Protein AF-A0A7W1VZ81-F1 (afdb_monomer)

Foldseek 3Di:
DLVVVVVVCVVVVVDDQPDAAEQEAAVDPVSVVVVVSCVVVNHHYDYDYDDPVPD

pLDDT: mean 96.89, std 2.07, range [87.12, 98.38]

Radius of gyration: 12.45 Å; Cα contacts (8 Å, |Δi|>4): 48; chains: 1; bounding box: 26×18×36 Å

Mean predicted aligned error: 2.34 Å

Secondary struc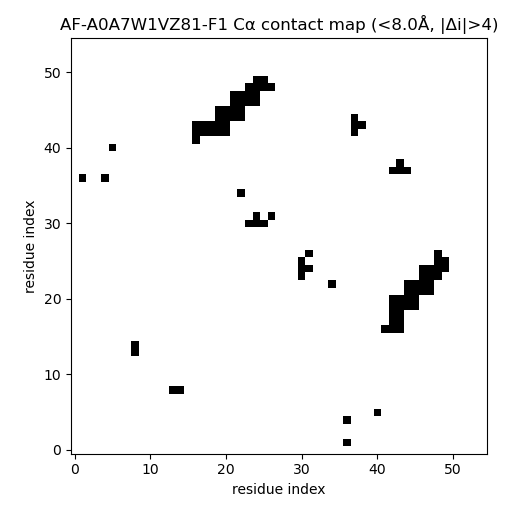ture (DSSP, 8-state):
-HHHHHHHHHHHT---TTSEEEEE--SSHHHHHHHHHHHHTT-EEEEE-------

Nearest PDB structures (foldseek):
  5mkq-assembly1_A  TM=9.740E-01  e=9.217E-03  Pyrococcus horikoshii OT3
  5mkq-assembly1_B  TM=9.747E-01  e=9.898E-03  Pyrococcus horikoshii OT3
  3vrh-assembly1_A-2  TM=9.695E-01  e=8.584E-03  Pyrococcus horikoshii OT3
  1lii-assembly1_A  TM=7.001E-01  e=1.835E-01  Toxoplasma gondii
  1dgm-assembly1_A  TM=6.811E-01  e=1.970E-01  Toxoplasma gondii

Structure (mmCIF, N/CA/C/O backbone):
data_AF-A0A7W1VZ81-F1
#
_entry.id   AF-A0A7W1VZ81-F1
#
loop_
_atom_site.group_PDB
_atom_site.id
_atom_site.type_symbol
_atom_site.label_atom_id
_atom_site.label_alt_id
_atom_site.label_comp_id
_atom_site.label_asym_id
_atom_site.label_entity_id
_atom_site.label_seq_id
_atom_site.pdbx_PDB_ins_code
_atom_site.Cartn_x
_atom_site.Cartn_y
_atom_site.Cartn_z
_atom_site.occupancy
_atom_site.B_iso_or_equiv
_atom_site.auth_seq_id
_atom_site.auth_comp_id
_atom_site.auth_asym_id
_atom_site.auth_atom_id
_atom_site.pdbx_PDB_model_num
ATOM 1 N N . MET A 1 1 ? 5.186 -6.690 11.971 1.00 87.12 1 MET A N 1
ATOM 2 C CA . MET A 1 1 ? 4.769 -5.791 10.871 1.00 87.12 1 MET A CA 1
ATOM 3 C C . MET 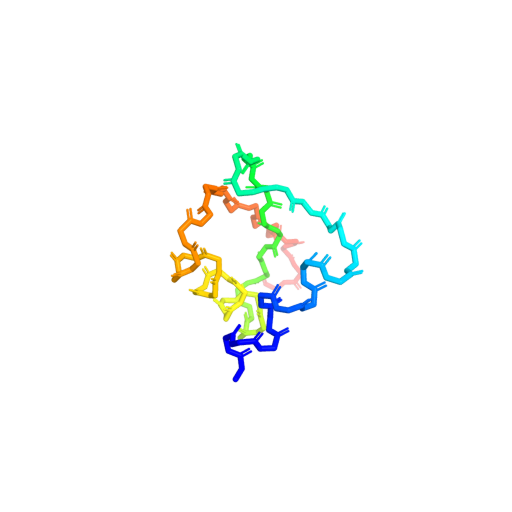A 1 1 ? 3.272 -5.481 10.911 1.00 87.12 1 MET A C 1
ATOM 5 O O . MET A 1 1 ? 2.936 -4.329 11.130 1.00 87.12 1 MET A O 1
ATOM 9 N N . TYR A 1 2 ? 2.387 -6.483 10.834 1.00 95.69 2 TYR A N 1
ATOM 10 C CA . TYR A 1 2 ? 0.921 -6.302 10.843 1.00 95.69 2 TYR A CA 1
ATOM 11 C C . TYR A 1 2 ? 0.367 -5.411 11.977 1.00 95.69 2 TYR A C 1
ATOM 13 O O . TYR A 1 2 ? -0.314 -4.428 11.714 1.00 95.69 2 TYR A O 1
ATOM 21 N N . LYS A 1 3 ? 0.738 -5.661 13.243 1.00 97.44 3 LYS A N 1
ATOM 22 C CA . LYS A 1 3 ? 0.301 -4.811 14.373 1.00 97.44 3 LYS A CA 1
ATOM 23 C C . LYS A 1 3 ? 0.737 -3.346 14.230 1.00 97.44 3 LYS A C 1
ATOM 25 O O . LYS A 1 3 ? -0.020 -2.446 14.563 1.00 97.44 3 LYS A O 1
ATOM 30 N N . ARG A 1 4 ? 1.951 -3.107 13.716 1.00 97.94 4 ARG A N 1
ATOM 31 C CA . ARG A 1 4 ? 2.481 -1.753 13.486 1.00 97.94 4 ARG A CA 1
ATOM 32 C C . ARG A 1 4 ? 1.723 -1.047 12.360 1.00 97.94 4 ARG A C 1
ATOM 34 O O . ARG A 1 4 ? 1.454 0.136 12.495 1.00 97.94 4 ARG A O 1
ATOM 41 N N . PHE A 1 5 ? 1.347 -1.776 11.309 1.00 97.88 5 PHE A N 1
ATOM 42 C CA . PHE A 1 5 ? 0.506 -1.277 10.219 1.00 97.88 5 PHE A CA 1
ATOM 43 C C . PHE A 1 5 ? -0.868 -0.820 10.734 1.00 97.88 5 PHE A C 1
ATOM 45 O O . PHE A 1 5 ? -1.222 0.344 10.572 1.00 97.88 5 PHE A O 1
ATOM 52 N N . ILE A 1 6 ? -1.582 -1.682 11.466 1.00 97.69 6 ILE A N 1
ATOM 53 C CA . ILE A 1 6 ? -2.894 -1.341 12.043 1.00 97.69 6 ILE A CA 1
ATOM 54 C C . ILE A 1 6 ? -2.797 -0.176 13.035 1.00 97.69 6 ILE A C 1
ATOM 56 O O . ILE A 1 6 ? -3.625 0.734 13.002 1.00 97.69 6 ILE A O 1
ATOM 60 N N . ASN A 1 7 ? -1.785 -0.176 13.909 1.00 97.94 7 ASN A N 1
ATOM 61 C CA . ASN A 1 7 ? -1.587 0.926 14.849 1.00 97.94 7 ASN A CA 1
ATOM 62 C C . ASN A 1 7 ? -1.317 2.244 14.125 1.00 97.94 7 ASN A C 1
ATOM 64 O O . ASN A 1 7 ? -1.848 3.264 14.545 1.00 97.94 7 ASN A O 1
ATOM 68 N N . ASN A 1 8 ? -0.532 2.234 13.047 1.00 98.19 8 ASN A N 1
ATOM 69 C CA . ASN A 1 8 ? -0.247 3.444 12.285 1.00 98.19 8 ASN A CA 1
ATOM 70 C C . ASN A 1 8 ? -1.511 4.015 11.624 1.00 98.19 8 ASN A C 1
ATOM 72 O O . ASN A 1 8 ? -1.766 5.205 11.776 1.00 98.19 8 ASN A O 1
ATOM 76 N N . ILE A 1 9 ? -2.338 3.167 11.000 1.00 97.81 9 ILE A N 1
ATOM 77 C CA . ILE A 1 9 ? -3.624 3.581 10.411 1.00 97.81 9 ILE A CA 1
ATOM 78 C C . ILE A 1 9 ? -4.513 4.249 11.463 1.00 97.81 9 ILE A C 1
ATOM 80 O O . ILE A 1 9 ? -5.039 5.333 11.221 1.00 97.81 9 ILE A O 1
ATOM 84 N N . LYS A 1 10 ? -4.632 3.635 12.649 1.00 96.94 10 LYS A N 1
ATOM 85 C CA . LYS A 1 10 ? -5.438 4.174 13.755 1.00 96.94 10 LYS A CA 1
ATOM 86 C C . LYS A 1 10 ? -4.871 5.478 14.313 1.00 96.94 10 LYS A C 1
ATOM 88 O O . LYS A 1 10 ? -5.621 6.420 14.528 1.00 96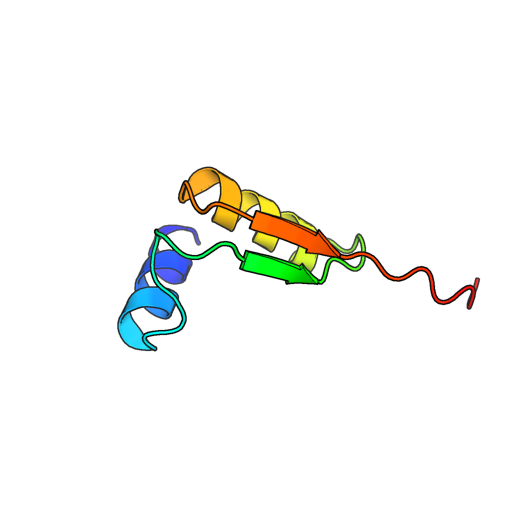.94 10 LYS A O 1
ATOM 93 N N . GLN A 1 11 ? -3.560 5.539 14.553 1.00 98.31 11 GLN A N 1
ATOM 94 C CA . GLN A 1 11 ? -2.899 6.713 15.133 1.00 98.31 11 GLN A CA 1
ATOM 95 C C . GLN A 1 11 ? -2.947 7.931 14.212 1.00 98.31 11 GLN A C 1
ATOM 97 O O . GLN A 1 11 ? -3.027 9.051 14.701 1.00 98.31 11 GLN A O 1
ATOM 102 N N . GLN A 1 12 ? -2.870 7.711 12.901 1.00 98.19 12 GLN A N 1
ATOM 103 C CA . GLN A 1 12 ? -2.886 8.779 11.903 1.00 98.19 12 GLN A CA 1
ATOM 104 C C . GLN A 1 12 ? -4.283 9.032 11.320 1.00 98.19 12 GLN A C 1
ATOM 106 O O . GLN A 1 12 ? -4.430 9.921 10.490 1.00 98.19 12 GLN A O 1
ATOM 111 N N . ASN A 1 13 ? -5.299 8.269 11.746 1.00 96.81 13 ASN A N 1
ATOM 112 C CA . ASN A 1 13 ? -6.676 8.357 11.255 1.00 96.81 13 ASN A CA 1
ATOM 113 C C . ASN A 1 13 ? -6.764 8.370 9.712 1.00 96.81 13 ASN A C 1
ATOM 115 O O . ASN A 1 13 ? -7.403 9.242 9.129 1.00 96.81 13 ASN A O 1
ATOM 119 N N . LEU A 1 14 ? -6.067 7.434 9.051 1.00 97.38 14 LEU A N 1
ATOM 120 C CA . LEU A 1 14 ? -5.888 7.459 7.588 1.00 97.38 14 LEU A CA 1
ATOM 121 C C . LEU A 1 14 ? -7.164 7.114 6.810 1.00 97.38 14 LEU A C 1
ATOM 123 O O . LEU A 1 14 ? -7.419 7.702 5.765 1.00 97.38 14 LEU A O 1
ATOM 127 N N . PHE A 1 15 ? -7.913 6.121 7.289 1.00 96.81 15 PHE A N 1
ATOM 128 C CA . PHE A 1 15 ? -9.146 5.616 6.684 1.00 96.81 15 PHE A CA 1
ATOM 129 C C . PHE A 1 15 ? -9.886 4.718 7.680 1.00 96.81 15 PHE A C 1
ATOM 131 O O . PHE A 1 15 ? -9.314 4.267 8.682 1.00 96.81 15 PHE A O 1
ATOM 138 N N . GLN A 1 16 ? -11.155 4.446 7.395 1.00 94.25 16 GLN A N 1
ATOM 139 C CA . GLN A 1 16 ? -12.013 3.567 8.177 1.00 94.25 16 GLN A CA 1
ATOM 140 C C . GLN A 1 16 ? -12.088 2.159 7.571 1.00 94.25 16 GLN A C 1
ATOM 142 O O . GLN A 1 16 ? -11.930 1.989 6.363 1.00 94.25 16 GLN A O 1
ATOM 147 N N . PRO A 1 17 ? -12.391 1.123 8.376 1.00 91.25 17 PRO A N 1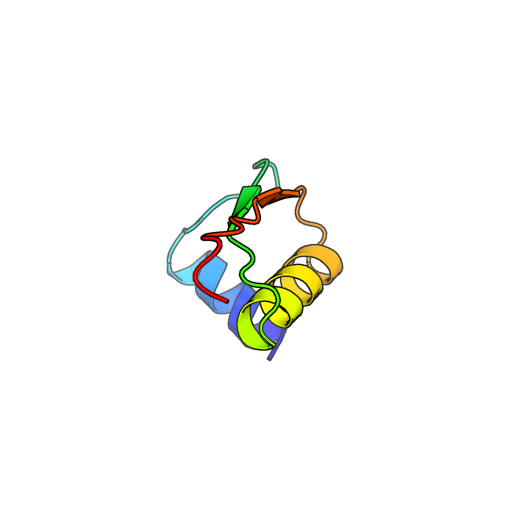
ATOM 148 C CA . PRO A 1 17 ? -12.555 -0.237 7.862 1.00 91.25 17 PRO A CA 1
ATOM 149 C C . PRO A 1 17 ? -13.663 -0.408 6.812 1.00 91.25 17 PRO A C 1
ATOM 151 O O . PRO A 1 17 ? -13.621 -1.358 6.038 1.00 91.25 17 PRO A O 1
ATOM 154 N N . SER A 1 18 ? -14.653 0.488 6.801 1.00 93.94 18 SER A N 1
ATOM 155 C CA . SER A 1 18 ? -15.765 0.507 5.845 1.00 93.94 18 SER A CA 1
ATOM 156 C C . SER A 1 18 ? -15.419 1.137 4.496 1.00 93.94 18 SER A C 1
ATOM 158 O O . SER A 1 18 ? -16.233 1.065 3.577 1.00 93.94 18 SER A O 1
ATOM 160 N N . ASP A 1 19 ? -14.264 1.792 4.380 1.00 97.31 19 ASP A N 1
ATOM 161 C CA . ASP A 1 19 ? -13.897 2.502 3.162 1.00 97.31 19 ASP A CA 1
ATOM 162 C C . ASP A 1 19 ? -13.464 1.517 2.071 1.00 97.31 19 ASP A C 1
ATOM 164 O O . ASP A 1 19 ? -12.770 0.532 2.329 1.00 97.31 19 ASP A O 1
ATOM 168 N N . ASN A 1 20 ? -13.838 1.818 0.827 1.00 97.06 20 ASN A N 1
ATOM 169 C CA . ASN A 1 20 ? -13.345 1.101 -0.343 1.00 97.06 20 ASN A CA 1
ATOM 170 C C . ASN A 1 20 ? -12.038 1.746 -0.812 1.00 97.06 20 ASN A C 1
ATOM 172 O O . ASN A 1 20 ? -12.051 2.794 -1.461 1.00 97.06 20 ASN A O 1
ATOM 176 N N . LEU A 1 21 ? -10.905 1.126 -0.486 1.00 98.19 21 LEU A N 1
ATOM 177 C CA . LEU A 1 21 ? -9.587 1.675 -0.804 1.00 98.19 21 LEU A CA 1
ATOM 178 C C . LEU A 1 21 ? -9.208 1.396 -2.267 1.00 98.19 21 LEU A C 1
ATOM 180 O O . LEU A 1 21 ? -9.422 0.296 -2.771 1.00 98.19 21 LEU A O 1
ATOM 184 N N . LEU A 1 22 ? -8.571 2.353 -2.941 1.00 98.25 22 LEU A N 1
ATOM 185 C CA . LEU A 1 22 ? -7.913 2.121 -4.231 1.00 98.25 22 LEU A CA 1
ATOM 186 C C . LEU A 1 22 ? -6.396 2.092 -4.020 1.00 98.25 22 LEU A C 1
ATOM 188 O O . LEU A 1 22 ? -5.774 3.131 -3.807 1.00 98.25 22 LEU A O 1
ATOM 192 N N . LEU A 1 23 ? -5.798 0.901 -4.045 1.00 98.19 23 LEU A N 1
ATOM 193 C CA . LEU A 1 23 ? -4.367 0.722 -3.805 1.00 98.19 23 LEU A CA 1
ATOM 194 C C . LEU A 1 23 ? -3.581 0.899 -5.102 1.00 98.19 23 LEU A C 1
ATOM 196 O O . LEU A 1 23 ? -3.789 0.161 -6.064 1.00 98.19 23 LEU A O 1
ATOM 200 N N . ALA A 1 24 ? -2.634 1.834 -5.110 1.00 98.19 24 ALA A N 1
ATOM 201 C CA . ALA A 1 24 ? -1.663 1.957 -6.190 1.00 98.19 24 ALA A CA 1
ATOM 202 C C . ALA A 1 24 ? -0.601 0.851 -6.068 1.00 98.19 24 ALA A C 1
ATOM 204 O O . ALA A 1 24 ? 0.135 0.791 -5.080 1.00 98.19 24 ALA A O 1
ATOM 205 N N . VAL A 1 25 ? -0.516 -0.025 -7.071 1.00 98.00 25 VAL A N 1
ATOM 206 C CA . VAL A 1 25 ? 0.374 -1.192 -7.071 1.00 98.00 25 VAL A CA 1
ATOM 207 C C . VAL A 1 25 ? 1.315 -1.127 -8.261 1.00 98.00 25 VAL A C 1
ATOM 209 O O . VAL A 1 25 ? 0.879 -1.157 -9.406 1.00 98.00 25 VAL A O 1
ATOM 212 N N . SER A 1 26 ? 2.623 -1.076 -8.008 1.00 96.56 26 SER A N 1
ATOM 213 C CA . SER A 1 26 ? 3.646 -1.071 -9.065 1.00 96.56 26 SER A CA 1
ATOM 214 C C . SER A 1 26 ? 4.051 -2.476 -9.518 1.00 96.56 26 SER A C 1
ATOM 216 O O . SER A 1 26 ? 4.716 -2.619 -10.536 1.00 96.56 26 SER A O 1
ATOM 218 N N . GLY A 1 27 ? 3.676 -3.509 -8.757 1.00 93.81 27 GLY A N 1
ATOM 219 C CA . GLY A 1 27 ? 4.166 -4.882 -8.926 1.00 93.81 27 GLY A CA 1
ATOM 220 C C . GLY A 1 27 ? 5.463 -5.162 -8.154 1.00 93.81 27 GLY A C 1
ATOM 221 O O . GLY A 1 27 ? 5.905 -6.305 -8.091 1.00 93.81 27 GLY A O 1
ATOM 222 N N . GLY A 1 28 ? 6.056 -4.141 -7.523 1.00 97.31 28 GLY A N 1
ATOM 223 C CA . GLY A 1 28 ? 7.190 -4.298 -6.614 1.00 97.31 28 GLY A CA 1
ATOM 224 C C . GLY A 1 28 ? 6.778 -4.824 -5.236 1.00 97.31 28 GLY A C 1
ATOM 225 O O . GLY A 1 28 ? 5.619 -4.691 -4.824 1.00 97.31 28 GLY A O 1
ATOM 226 N N . VAL A 1 29 ? 7.753 -5.371 -4.501 1.00 97.88 29 VAL A N 1
ATOM 227 C CA . VAL A 1 29 ? 7.548 -6.040 -3.203 1.00 97.88 29 VAL A CA 1
ATOM 228 C C . VAL A 1 29 ? 6.773 -5.187 -2.200 1.00 97.88 29 VAL A C 1
ATOM 230 O O . VAL A 1 29 ? 5.836 -5.689 -1.586 1.00 97.88 29 VAL A O 1
ATOM 233 N N . ASP A 1 30 ? 7.077 -3.894 -2.092 1.00 97.50 30 ASP A N 1
ATOM 234 C CA . ASP A 1 30 ? 6.418 -3.006 -1.128 1.00 97.50 30 ASP A CA 1
ATOM 235 C C . ASP A 1 30 ? 4.912 -2.909 -1.386 1.00 97.50 30 ASP A C 1
ATOM 237 O O . ASP A 1 30 ? 4.096 -3.043 -0.474 1.00 97.50 30 ASP A O 1
ATOM 241 N N . SER A 1 31 ? 4.535 -2.741 -2.655 1.00 97.44 31 SER A N 1
ATOM 242 C CA . SER A 1 31 ? 3.133 -2.621 -3.052 1.00 97.44 31 SER A CA 1
ATOM 243 C C . SER A 1 31 ? 2.356 -3.933 -2.918 1.00 97.44 31 SER A C 1
ATOM 245 O O . SER A 1 31 ? 1.181 -3.924 -2.550 1.00 97.44 31 SER A O 1
ATOM 247 N N . VAL A 1 32 ? 3.019 -5.071 -3.140 1.00 97.81 32 VAL A N 1
ATOM 248 C CA . VAL A 1 32 ? 2.419 -6.399 -2.943 1.00 97.81 32 VAL A CA 1
ATOM 249 C C . VAL A 1 32 ? 2.232 -6.688 -1.451 1.00 97.81 32 VAL A C 1
ATOM 251 O O . VAL A 1 32 ? 1.174 -7.163 -1.042 1.00 97.81 32 VAL A O 1
ATOM 254 N N . VAL A 1 33 ? 3.211 -6.335 -0.612 1.00 98.06 33 VAL A N 1
ATOM 255 C CA . VAL A 1 33 ? 3.095 -6.460 0.849 1.00 98.06 33 VAL A CA 1
ATOM 256 C C . VAL A 1 33 ? 1.993 -5.553 1.399 1.00 98.06 33 VAL A C 1
ATOM 258 O O . VAL A 1 33 ? 1.274 -5.969 2.307 1.00 98.06 33 VAL A O 1
ATOM 261 N N . LEU A 1 34 ? 1.806 -4.348 0.848 1.00 98.06 34 LEU A N 1
ATOM 262 C CA . LEU A 1 34 ? 0.675 -3.488 1.208 1.00 98.06 34 LEU A CA 1
ATOM 263 C C . LEU A 1 34 ? -0.668 -4.171 0.910 1.00 98.06 34 LEU A C 1
ATOM 265 O O . LEU A 1 34 ? -1.537 -4.185 1.779 1.00 98.06 34 LEU A O 1
ATOM 269 N N . CYS A 1 35 ? -0.816 -4.784 -0.269 1.00 98.12 35 CYS A N 1
ATOM 270 C CA . CYS A 1 35 ? -2.022 -5.544 -0.616 1.00 98.12 35 CYS A CA 1
ATOM 271 C C . CYS A 1 35 ? -2.276 -6.684 0.375 1.00 98.12 35 CYS A C 1
ATOM 273 O O . CYS A 1 35 ? -3.390 -6.825 0.872 1.00 98.12 35 CYS A O 1
ATOM 275 N N . GLU A 1 36 ? -1.241 -7.455 0.716 1.00 98.12 36 GLU A N 1
ATOM 276 C CA . GLU A 1 36 ? -1.351 -8.560 1.674 1.00 98.12 36 GLU A CA 1
ATOM 277 C C . GLU A 1 36 ? -1.732 -8.073 3.080 1.00 98.12 36 GLU A C 1
ATOM 279 O O . GLU A 1 36 ? -2.550 -8.687 3.764 1.00 98.12 36 GLU A O 1
ATOM 284 N N . LEU A 1 37 ? -1.175 -6.945 3.529 1.00 98.06 37 LEU A N 1
ATOM 285 C CA . LEU A 1 37 ? -1.533 -6.352 4.816 1.00 98.06 37 LEU A CA 1
ATOM 286 C C . LEU A 1 37 ? -2.980 -5.851 4.832 1.00 98.06 37 LEU A C 1
ATOM 288 O O . LEU A 1 37 ? -3.671 -6.079 5.826 1.00 98.06 37 LEU A O 1
ATOM 292 N N . CYS A 1 38 ? -3.444 -5.218 3.751 1.00 97.62 38 CYS A N 1
ATOM 293 C CA . CYS A 1 38 ? -4.835 -4.787 3.613 1.00 97.62 38 CYS A CA 1
ATOM 294 C C . CYS A 1 38 ? -5.797 -5.980 3.573 1.00 97.62 38 CYS A C 1
ATOM 296 O O . CYS A 1 38 ? -6.815 -5.967 4.265 1.00 97.62 38 CYS A O 1
ATOM 298 N N . HIS A 1 39 ? -5.438 -7.034 2.837 1.00 97.19 39 HIS A N 1
ATOM 299 C CA . HIS A 1 39 ? -6.209 -8.270 2.755 1.00 97.19 39 HIS A CA 1
ATOM 300 C C . HIS A 1 39 ? -6.327 -8.954 4.123 1.00 97.19 39 HIS A C 1
ATOM 302 O O . HIS A 1 39 ? -7.434 -9.227 4.584 1.00 97.19 39 HIS A O 1
ATOM 308 N N . ARG A 1 40 ? -5.205 -9.138 4.834 1.00 97.56 40 ARG A N 1
ATOM 309 C CA . ARG A 1 40 ? -5.200 -9.702 6.199 1.00 97.56 40 ARG A CA 1
ATOM 310 C C . ARG A 1 40 ? -5.965 -8.855 7.210 1.00 97.56 40 ARG A C 1
ATOM 312 O O . ARG A 1 40 ? -6.479 -9.398 8.183 1.00 97.56 40 ARG A O 1
ATOM 319 N N . ALA A 1 41 ? -6.003 -7.540 7.007 1.00 96.19 41 ALA A N 1
ATOM 320 C CA . ALA A 1 41 ? -6.745 -6.614 7.852 1.00 96.19 41 ALA A CA 1
ATOM 321 C C . ALA A 1 41 ? -8.259 -6.628 7.604 1.00 96.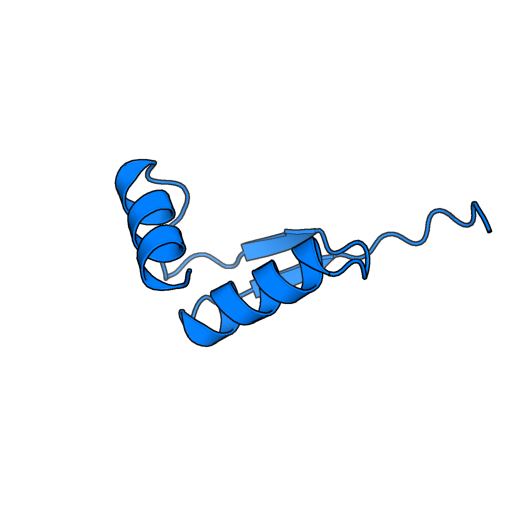19 41 ALA A C 1
ATOM 323 O O . ALA A 1 41 ? -8.995 -6.032 8.389 1.00 96.19 41 ALA A O 1
ATOM 324 N N . GLY A 1 42 ? -8.722 -7.304 6.547 1.00 96.25 42 GLY A N 1
ATOM 325 C CA . GLY A 1 42 ? -10.131 -7.344 6.167 1.00 96.25 42 GLY A CA 1
ATOM 326 C C . GLY A 1 42 ? -10.637 -6.039 5.553 1.00 96.25 42 GLY A C 1
ATOM 327 O O . GLY A 1 42 ? -11.841 -5.802 5.561 1.00 96.25 42 GLY A O 1
ATOM 328 N N . PHE A 1 43 ? -9.745 -5.182 5.045 1.00 97.56 43 PHE A N 1
ATOM 329 C CA . PHE A 1 43 ? -10.165 -3.977 4.332 1.00 97.56 43 PHE A CA 1
ATOM 330 C C . PHE A 1 43 ? -10.711 -4.334 2.953 1.00 97.56 43 PHE A C 1
ATOM 332 O O . PHE A 1 43 ? -10.188 -5.223 2.278 1.00 97.56 43 PHE A O 1
ATOM 339 N N . THR A 1 44 ? -11.731 -3.599 2.514 1.00 97.94 44 THR A N 1
ATOM 340 C CA . THR A 1 44 ? -12.228 -3.701 1.141 1.00 97.94 44 THR A CA 1
ATOM 341 C C . THR A 1 44 ? -11.378 -2.808 0.252 1.00 97.94 44 THR A C 1
ATOM 343 O O . THR A 1 44 ? -11.206 -1.622 0.533 1.00 97.94 44 THR A O 1
ATOM 346 N N . PHE A 1 45 ? -10.808 -3.364 -0.817 1.00 98.25 45 PHE A N 1
A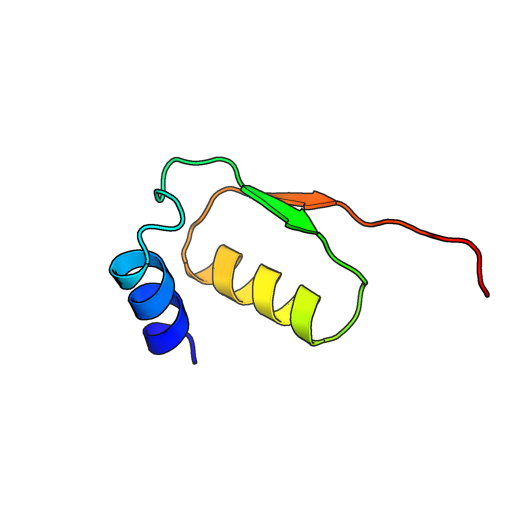TOM 347 C CA . PHE A 1 45 ? -9.974 -2.581 -1.720 1.00 98.25 45 PHE A CA 1
ATOM 348 C C . PHE A 1 45 ? -9.984 -3.090 -3.159 1.00 98.25 45 PHE A C 1
ATOM 350 O O . PHE A 1 45 ? -10.259 -4.255 -3.437 1.00 98.25 45 PHE A O 1
ATOM 357 N N . SER A 1 46 ? -9.651 -2.183 -4.071 1.00 98.38 46 SER A N 1
ATOM 358 C CA . SER A 1 46 ? -9.344 -2.443 -5.476 1.00 98.38 46 SER A CA 1
ATOM 359 C C . SER A 1 46 ? -7.884 -2.097 -5.759 1.00 98.38 46 SER A C 1
ATOM 361 O O . SER A 1 46 ? -7.276 -1.303 -5.043 1.00 98.38 46 SER A O 1
ATOM 363 N N . ILE A 1 47 ? -7.315 -2.683 -6.810 1.00 98.19 47 ILE A N 1
ATOM 364 C CA . ILE A 1 47 ? -5.925 -2.453 -7.215 1.00 98.19 47 ILE A CA 1
ATOM 365 C C . ILE A 1 47 ? -5.896 -1.590 -8.477 1.00 98.19 47 ILE A C 1
ATOM 367 O O . ILE A 1 47 ? -6.539 -1.918 -9.472 1.00 98.19 47 ILE A O 1
ATOM 371 N N . ALA A 1 48 ? -5.107 -0.520 -8.445 1.00 98.06 48 ALA A N 1
ATOM 372 C CA . ALA A 1 48 ? -4.746 0.285 -9.602 1.00 98.06 48 ALA A CA 1
ATOM 373 C C . ALA A 1 48 ? -3.268 0.059 -9.936 1.00 98.06 48 ALA A C 1
ATOM 375 O O . ALA A 1 48 ? -2.381 0.436 -9.170 1.00 98.06 48 ALA A O 1
ATOM 376 N N . HIS A 1 49 ? -3.001 -0.537 -11.095 1.00 97.62 49 HIS A N 1
ATOM 377 C CA . HIS A 1 49 ? -1.656 -0.676 -11.647 1.00 97.62 49 HIS A CA 1
ATOM 378 C C . HIS A 1 49 ? -1.515 0.201 -12.891 1.00 97.62 49 HIS A C 1
ATO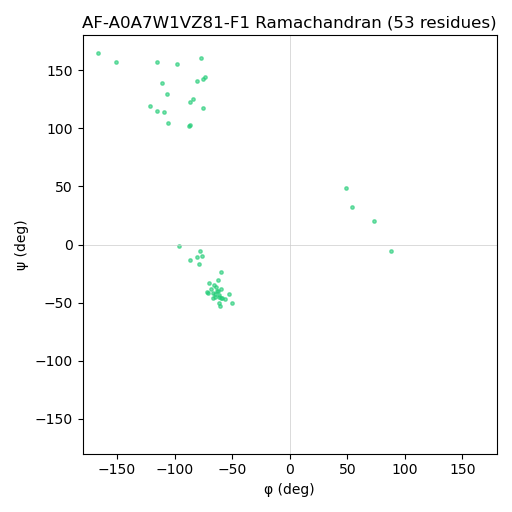M 380 O O . HIS A 1 49 ? -2.425 0.257 -13.716 1.00 97.62 49 HIS A O 1
ATOM 386 N N . ALA A 1 50 ? -0.367 0.857 -13.040 1.00 97.12 50 ALA A N 1
ATOM 387 C CA . ALA A 1 50 ? -0.045 1.6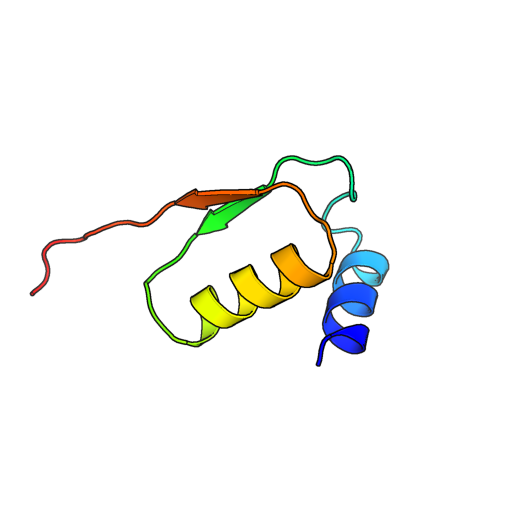59 -14.211 1.00 97.12 50 ALA A CA 1
ATOM 388 C C . ALA A 1 50 ? 1.141 1.037 -14.954 1.00 97.12 50 ALA A C 1
ATOM 390 O O . ALA A 1 50 ? 2.259 1.007 -14.439 1.00 97.12 50 ALA A O 1
ATOM 391 N N . ASN A 1 51 ? 0.899 0.574 -16.180 1.00 96.69 51 ASN A N 1
ATOM 392 C CA . ASN A 1 51 ? 1.970 0.200 -17.093 1.00 96.69 51 ASN A CA 1
ATOM 393 C C . ASN A 1 51 ? 2.435 1.446 -17.858 1.00 96.69 51 ASN A C 1
ATOM 395 O O . ASN A 1 51 ? 1.774 1.888 -18.795 1.00 96.69 51 ASN A O 1
ATOM 399 N N . PHE A 1 52 ? 3.578 2.000 -17.456 1.00 96.56 52 PHE A N 1
ATOM 400 C CA . PHE A 1 52 ? 4.158 3.197 -18.071 1.00 96.56 52 PHE A CA 1
ATOM 401 C C . PHE A 1 52 ? 4.878 2.936 -19.402 1.00 96.56 52 PHE A C 1
ATOM 403 O O . PHE A 1 52 ? 5.328 3.893 -20.024 1.00 96.56 52 PHE A O 1
ATOM 410 N N . GLN A 1 53 ? 5.016 1.673 -19.826 1.00 96.06 53 GLN A N 1
ATOM 411 C CA . GLN A 1 53 ? 5.682 1.282 -21.079 1.00 96.06 53 GLN A CA 1
ATOM 412 C C . GLN A 1 53 ? 7.114 1.829 -21.228 1.00 96.06 53 GLN A C 1
ATOM 414 O O . GLN A 1 53 ? 7.578 2.121 -22.326 1.00 96.06 53 GLN A O 1
ATOM 419 N N . LEU A 1 54 ? 7.833 1.985 -20.113 1.00 95.56 54 LEU A N 1
ATOM 420 C CA . LEU A 1 54 ? 9.224 2.453 -20.130 1.00 95.56 54 LEU A CA 1
ATOM 421 C C . LEU A 1 54 ? 10.216 1.347 -20.515 1.00 95.56 54 LEU A C 1
ATOM 423 O O . LEU A 1 54 ? 11.373 1.651 -20.811 1.00 95.56 54 LEU A O 1
ATOM 427 N N . ARG A 1 55 ? 9.784 0.083 -20.438 1.00 90.69 55 ARG A N 1
ATOM 428 C CA . ARG A 1 55 ? 10.512 -1.137 -20.798 1.00 90.69 55 ARG A CA 1
ATOM 429 C C . ARG A 1 55 ? 9.523 -2.218 -21.205 1.00 90.69 55 ARG A C 1
ATOM 431 O O . ARG A 1 55 ? 8.400 -2.194 -20.649 1.00 90.69 55 ARG A O 1
#

Sequence (55 aa):
MYKRFINNIKQQNLFQPSDNLLLAVSGGVDSVVLCELCHRAGFTFSIAHANFQLR

Solvent-accessible surface area (backbone atoms only — not c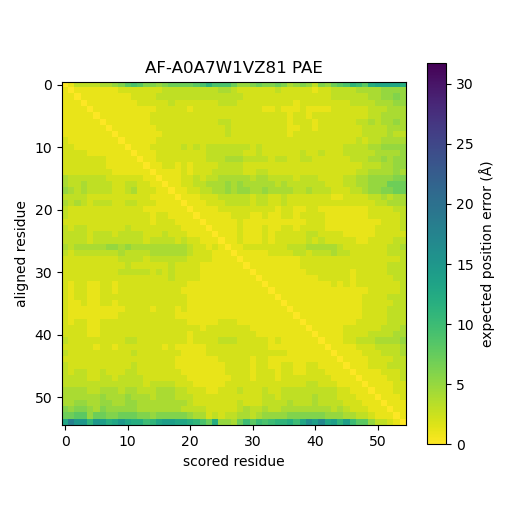omparable to full-atom values): 3502 Å² total; per-residue (Å²): 108,69,70,59,53,56,50,47,40,63,75,66,66,73,73,61,73,87,46,78,42,77,43,75,33,82,82,45,70,69,40,51,51,50,51,51,51,39,54,76,68,65,44,45,68,48,82,46,68,78,86,82,77,87,118